Protein AF-A0A415TZC0-F1 (afdb_monomer_lite)

Radius of gyration: 28.42 Å; chains: 1; bounding box: 72×50×81 Å

Foldseek 3Di:
DDDPDDDDPVRVVVVVVVVVVVPDDPVVVCVVCVVLLVQLLLQLLLVVQLVPAPDPDSVSSNVSSVVVVVVSVVDDDGDPDVVSSVRSVVRSVVVVVVVVVVVVVPPPDDPPADDPNDDDDDPVNCVVVCDPDNVPHDD

Secondary structure (DSSP, 8-state):
-----PPPHHHHHHHHHHHHHHTS-HHHHHHHHHHHHHHHHHHHHHHHHHHH---SSHHHHHHHHHHTTHHHHS-----S-HHHHHHHHHHHHHHHHHHHHHHHTSSSS-TT--TT--PPPPHHHHGGGS-SSGGGS--

Organism: NCBI:txid39488

Structure (mmCIF, N/CA/C/O backbone):
data_AF-A0A415TZC0-F1
#
_entry.id   AF-A0A415TZC0-F1
#
loop_
_atom_site.group_PDB
_atom_site.id
_atom_site.type_symbol
_atom_site.label_atom_id
_atom_site.label_alt_id
_atom_site.label_comp_id
_atom_site.label_asym_id
_atom_site.label_entity_id
_atom_site.label_seq_id
_atom_site.pdbx_PDB_ins_code
_atom_site.Cartn_x
_atom_site.Cartn_y
_atom_site.Cartn_z
_atom_site.occupancy
_atom_site.B_iso_or_equiv
_atom_site.auth_seq_id
_atom_site.auth_comp_id
_atom_site.auth_asym_id
_atom_site.auth_atom_id
_atom_site.pdbx_PDB_model_num
ATOM 1 N N . MET A 1 1 ? -52.519 23.768 -4.265 1.00 44.28 1 MET A N 1
ATOM 2 C CA . MET A 1 1 ? -52.139 22.404 -3.815 1.00 44.28 1 MET A CA 1
ATOM 3 C C . MET A 1 1 ? -50.636 22.196 -4.010 1.00 44.28 1 MET A C 1
ATOM 5 O O . MET A 1 1 ? -50.188 22.176 -5.149 1.00 44.28 1 MET A O 1
ATOM 9 N N . LYS A 1 2 ? -49.827 22.092 -2.942 1.00 44.59 2 LYS A N 1
ATOM 10 C CA . LYS A 1 2 ? -48.380 21.815 -3.071 1.00 44.59 2 LYS A CA 1
ATOM 11 C C . LYS A 1 2 ? -48.153 20.306 -3.248 1.00 44.59 2 LYS A C 1
ATOM 13 O O . LYS A 1 2 ? -48.411 19.539 -2.324 1.00 44.59 2 LYS A O 1
ATOM 18 N N . LYS A 1 3 ? -47.674 19.877 -4.424 1.00 48.16 3 LYS A N 1
ATOM 19 C CA . LYS A 1 3 ? -47.264 18.484 -4.688 1.00 48.16 3 LYS A CA 1
ATOM 20 C C . LYS A 1 3 ? -46.078 18.119 -3.783 1.00 48.16 3 LYS A C 1
ATOM 22 O O . LYS A 1 3 ? -45.004 18.705 -3.902 1.00 48.16 3 LYS A O 1
ATOM 27 N N . LYS A 1 4 ? -46.253 17.133 -2.896 1.00 54.34 4 LYS A N 1
ATOM 28 C CA . LYS A 1 4 ? -45.146 16.500 -2.160 1.00 54.34 4 LYS A CA 1
ATOM 29 C C . LYS A 1 4 ? -44.336 15.642 -3.139 1.00 54.34 4 LYS A C 1
ATOM 31 O O . LYS A 1 4 ? -44.672 14.491 -3.389 1.00 54.34 4 LYS A O 1
ATOM 36 N N . SER A 1 5 ? -43.283 16.219 -3.713 1.00 58.19 5 SER A N 1
ATOM 37 C CA . SER A 1 5 ? -42.292 15.493 -4.514 1.00 58.19 5 SER A CA 1
ATOM 38 C C . SER A 1 5 ? -41.496 14.544 -3.612 1.00 58.19 5 SER A C 1
ATOM 40 O O . SER A 1 5 ? -40.624 14.981 -2.857 1.00 58.19 5 SER A O 1
ATOM 42 N N . GLY A 1 6 ? -41.795 13.246 -3.663 1.00 65.56 6 GLY A N 1
ATOM 43 C CA . GLY A 1 6 ? -41.004 12.216 -2.988 1.00 65.56 6 GLY A CA 1
ATOM 44 C C . GLY A 1 6 ? -39.581 12.160 -3.554 1.00 65.56 6 GLY A C 1
ATOM 45 O O . GLY A 1 6 ? -39.395 12.106 -4.765 1.00 65.56 6 GLY A O 1
ATOM 46 N N . LYS A 1 7 ? -38.562 12.192 -2.685 1.00 69.44 7 LYS A N 1
ATOM 47 C CA . LYS A 1 7 ? -37.149 12.099 -3.100 1.00 69.44 7 LYS A CA 1
ATOM 48 C C . LYS A 1 7 ? -36.881 10.752 -3.782 1.00 69.44 7 LYS A C 1
ATOM 50 O O . LYS A 1 7 ? -37.173 9.703 -3.200 1.00 69.44 7 LYS A O 1
ATOM 55 N N . THR A 1 8 ? -36.281 10.788 -4.971 1.00 83.00 8 THR A N 1
ATOM 56 C CA . THR A 1 8 ? -35.889 9.607 -5.757 1.00 83.00 8 THR A CA 1
ATOM 57 C C . THR A 1 8 ? -34.881 8.732 -5.007 1.00 83.00 8 THR A C 1
ATOM 59 O O . THR A 1 8 ? -34.118 9.198 -4.156 1.00 83.00 8 THR A O 1
ATOM 62 N N . LEU A 1 9 ? -34.850 7.437 -5.330 1.00 78.94 9 LEU A N 1
ATOM 63 C CA . LEU A 1 9 ? -33.995 6.447 -4.663 1.00 78.94 9 LEU A CA 1
ATOM 64 C C . LEU A 1 9 ? -32.499 6.809 -4.770 1.00 78.94 9 LEU A C 1
ATOM 66 O O . LEU A 1 9 ? -31.771 6.723 -3.781 1.00 78.94 9 LEU A O 1
ATOM 70 N N . MET A 1 10 ? -32.074 7.354 -5.914 1.00 78.38 10 MET A N 1
ATOM 71 C CA . MET A 1 10 ? -30.732 7.922 -6.104 1.00 78.38 10 MET A CA 1
ATOM 72 C C . MET A 1 10 ? -30.422 9.081 -5.150 1.00 78.38 10 MET A C 1
ATOM 74 O O . MET A 1 10 ? -29.321 9.148 -4.610 1.00 78.38 10 MET A O 1
ATOM 78 N N . GLN A 1 11 ? -31.377 9.979 -4.890 1.00 83.81 11 GLN A N 1
ATOM 79 C CA . GLN A 1 11 ? -31.171 11.079 -3.943 1.00 83.81 11 GLN A CA 1
ATOM 80 C C . GLN A 1 11 ? -31.030 10.561 -2.510 1.00 83.81 11 GLN A C 1
ATOM 82 O O . GLN A 1 11 ? -30.207 11.071 -1.753 1.00 83.81 11 GLN A O 1
ATOM 87 N N . LYS A 1 12 ? -31.782 9.518 -2.134 1.00 83.81 12 LYS A N 1
ATOM 88 C CA . LYS A 1 12 ? -31.618 8.864 -0.826 1.00 83.81 12 LYS A CA 1
ATOM 89 C C . LYS A 1 12 ? -30.226 8.246 -0.683 1.00 83.81 12 LYS A C 1
ATOM 91 O O . LYS A 1 12 ? -29.579 8.453 0.340 1.00 83.81 12 LYS A O 1
ATOM 96 N N . TRP A 1 13 ? -29.744 7.553 -1.714 1.00 83.06 13 TRP A N 1
ATOM 97 C CA . TRP A 1 13 ? -28.393 6.985 -1.742 1.00 83.06 13 TRP A CA 1
ATOM 98 C C . TRP A 1 13 ? -27.305 8.056 -1.685 1.00 83.06 13 TRP A C 1
ATOM 100 O O . TRP A 1 13 ? -26.411 7.965 -0.847 1.00 83.06 13 TRP A O 1
ATOM 110 N N . LYS A 1 14 ? -27.419 9.113 -2.494 1.00 82.81 14 LYS A N 1
ATOM 111 C CA . LYS A 1 14 ? -26.478 10.239 -2.495 1.00 82.81 14 LYS A CA 1
ATOM 112 C C . LYS A 1 14 ? -26.410 10.920 -1.128 1.00 82.81 14 LYS A C 1
ATOM 114 O O . LYS A 1 14 ? -25.316 11.176 -0.641 1.00 82.81 14 LYS A O 1
ATOM 119 N N . ASN A 1 15 ? -27.550 11.138 -0.473 1.00 83.44 15 ASN A N 1
ATOM 120 C CA . ASN A 1 15 ? -27.592 11.746 0.860 1.00 83.44 15 ASN A CA 1
ATOM 121 C C . ASN A 1 15 ? -27.033 10.812 1.946 1.00 83.44 15 ASN A C 1
ATOM 123 O O . ASN A 1 15 ? -26.366 11.277 2.865 1.00 83.44 15 ASN A O 1
ATOM 127 N N . LYS A 1 16 ? -27.249 9.495 1.832 1.00 81.38 16 LYS A N 1
ATOM 128 C CA . LYS A 1 16 ? -26.703 8.493 2.763 1.00 81.38 16 LYS A CA 1
ATOM 129 C C . LYS A 1 16 ? -25.184 8.359 2.633 1.00 81.38 16 LYS A C 1
ATOM 131 O O . LYS A 1 16 ? -24.488 8.297 3.643 1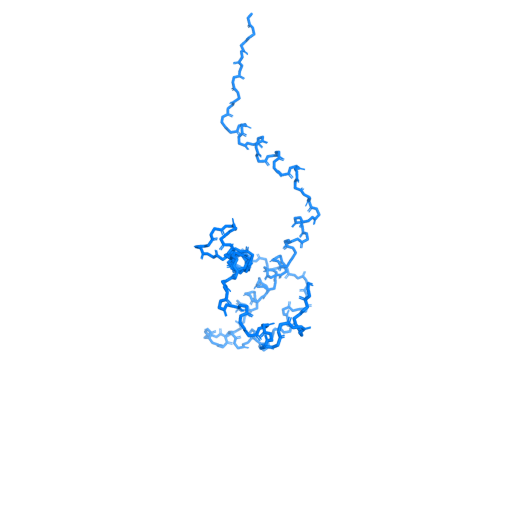.00 81.38 16 LYS A O 1
ATOM 136 N N . ILE A 1 17 ? -24.674 8.335 1.401 1.00 79.88 17 ILE A N 1
ATOM 137 C CA . ILE A 1 17 ? -23.234 8.319 1.114 1.00 79.88 17 ILE A CA 1
ATOM 138 C C . ILE A 1 17 ? -22.607 9.647 1.541 1.00 79.88 17 ILE A C 1
ATOM 140 O O . ILE A 1 17 ? -21.609 9.639 2.250 1.00 79.88 17 ILE A O 1
ATOM 144 N N . GLY A 1 18 ? -23.226 10.774 1.179 1.00 75.19 18 GLY A N 1
ATOM 145 C CA . GLY A 1 18 ? -22.774 12.115 1.542 1.00 75.19 18 GLY A CA 1
ATOM 146 C C . GLY A 1 18 ? -22.692 12.325 3.053 1.00 75.19 18 GLY A C 1
ATOM 147 O O . GLY A 1 18 ? -21.670 12.805 3.525 1.00 75.19 18 GLY A O 1
ATOM 148 N N . GLY A 1 19 ? -23.7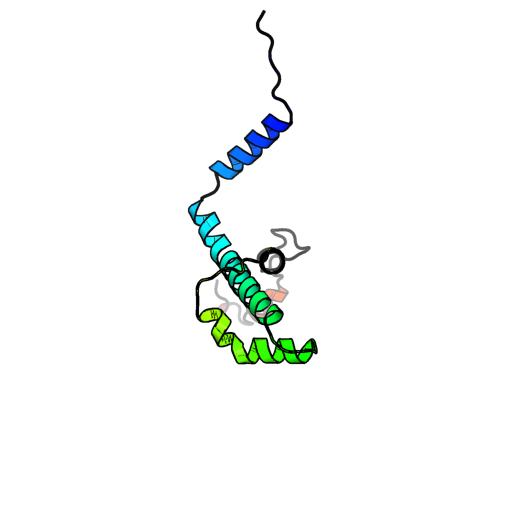02 11.883 3.812 1.00 75.56 19 GLY A N 1
ATOM 149 C CA . GLY A 1 19 ? -23.708 11.966 5.278 1.00 75.56 19 GLY A CA 1
ATOM 150 C C . GLY A 1 19 ? -22.637 11.098 5.949 1.00 75.56 19 GLY A C 1
ATOM 151 O O . GLY A 1 19 ? -22.036 11.505 6.940 1.00 75.56 19 GLY A O 1
ATOM 152 N N . LYS A 1 20 ? -22.339 9.918 5.387 1.00 69.31 20 LYS A N 1
ATOM 153 C CA . LYS A 1 20 ? -21.224 9.079 5.855 1.00 69.31 20 LYS A CA 1
ATOM 154 C C . LYS A 1 20 ? -19.859 9.654 5.474 1.00 69.31 20 LYS A C 1
ATOM 156 O O . LYS A 1 20 ? -18.931 9.545 6.264 1.00 69.31 20 LYS A O 1
ATOM 161 N N . LEU A 1 21 ? -19.736 10.266 4.294 1.00 67.38 21 LEU A N 1
ATOM 162 C CA . LEU A 1 21 ? -18.505 10.927 3.853 1.00 67.38 21 LEU A CA 1
ATOM 163 C C . LEU A 1 21 ? -18.219 12.204 4.649 1.00 67.38 21 LEU A C 1
ATOM 165 O O . LEU A 1 21 ? -17.059 12.488 4.921 1.00 67.38 21 LEU A O 1
ATOM 169 N N . SER A 1 22 ? -19.248 12.974 5.014 1.00 67.12 22 SER A N 1
ATOM 170 C CA . SER A 1 22 ? -19.090 14.202 5.802 1.00 67.12 22 SER A CA 1
ATOM 171 C C . SER A 1 22 ? -18.706 13.923 7.252 1.00 67.12 22 SER A C 1
ATOM 173 O O . SER A 1 22 ? -18.017 14.734 7.856 1.00 67.12 22 SER A O 1
ATOM 175 N N . ALA A 1 23 ? -19.129 12.778 7.794 1.00 73.50 23 ALA A N 1
ATOM 176 C CA . ALA A 1 23 ? -18.731 12.304 9.119 1.00 73.50 23 ALA A CA 1
ATOM 177 C C . ALA A 1 23 ? -17.332 11.659 9.137 1.00 73.50 23 ALA A C 1
ATOM 179 O O . ALA A 1 23 ? -16.843 11.276 10.197 1.00 73.50 23 ALA A O 1
ATOM 180 N N . LEU A 1 24 ? -16.702 11.487 7.971 1.00 74.38 24 LEU A N 1
ATOM 181 C CA . LEU A 1 24 ? -15.404 10.847 7.853 1.00 74.38 24 LEU A CA 1
ATOM 182 C C . LEU A 1 24 ? -14.290 11.896 7.913 1.00 74.38 24 LEU A C 1
ATOM 184 O O . LEU A 1 24 ? -14.240 12.819 7.097 1.00 74.38 24 LEU A O 1
ATOM 188 N N . ASP A 1 25 ? -13.348 11.720 8.835 1.00 82.31 25 ASP A N 1
ATOM 189 C CA . ASP A 1 25 ? -12.185 12.596 8.937 1.00 82.31 25 ASP A CA 1
ATOM 190 C C . ASP A 1 25 ? -11.324 12.497 7.673 1.00 82.31 25 ASP A C 1
ATOM 192 O O . ASP A 1 25 ? -10.557 11.547 7.490 1.00 82.31 25 ASP A O 1
ATOM 196 N N . LYS A 1 26 ? -11.409 13.508 6.798 1.00 81.31 26 LYS A N 1
ATOM 197 C CA . LYS A 1 26 ? -10.644 13.572 5.538 1.00 81.31 26 LYS A CA 1
ATOM 198 C C . LYS A 1 26 ? -9.144 13.358 5.765 1.00 81.31 26 LYS A C 1
ATOM 200 O O . LYS A 1 26 ? -8.508 12.640 5.001 1.00 81.31 26 LYS A O 1
ATOM 205 N N . LYS A 1 27 ? -8.594 13.912 6.854 1.00 81.75 27 LYS A N 1
ATOM 206 C CA . LYS A 1 27 ? -7.187 13.727 7.253 1.00 81.75 27 LYS A CA 1
ATOM 207 C C . LYS A 1 27 ? -6.861 12.261 7.536 1.00 81.75 27 LYS A C 1
ATOM 209 O O . LYS A 1 27 ? -5.863 11.750 7.042 1.00 81.75 27 LYS A O 1
ATOM 214 N N . LYS A 1 28 ? -7.728 11.570 8.281 1.00 81.94 28 LYS A N 1
ATOM 215 C CA . LYS A 1 28 ? -7.561 10.154 8.620 1.00 81.94 28 LYS A CA 1
ATOM 216 C C . LYS A 1 28 ? -7.686 9.271 7.383 1.00 81.94 28 LYS A C 1
ATOM 218 O O . LYS A 1 28 ? -6.914 8.330 7.230 1.00 81.94 28 LYS A O 1
ATOM 223 N N . LEU A 1 29 ? -8.611 9.601 6.481 1.00 83.25 29 LEU A N 1
ATOM 224 C CA . LEU A 1 29 ? -8.766 8.897 5.210 1.00 83.25 29 LEU A CA 1
ATOM 225 C C . LEU A 1 29 ? -7.506 9.012 4.353 1.00 83.25 29 LEU A C 1
ATOM 227 O O . LEU A 1 29 ? -7.009 7.998 3.873 1.00 83.25 29 LEU A O 1
ATOM 231 N N . VAL A 1 30 ? -6.984 10.229 4.179 1.00 83.25 30 VAL A N 1
ATOM 232 C CA . VAL A 1 30 ? -5.748 10.457 3.422 1.00 83.25 30 VAL A CA 1
ATOM 233 C C . VAL A 1 30 ? -4.599 9.695 4.074 1.00 83.25 30 VAL A C 1
ATOM 235 O O . VAL A 1 30 ? -3.982 8.873 3.408 1.00 83.25 30 VAL A O 1
ATOM 238 N N . LEU A 1 31 ? -4.389 9.865 5.382 1.00 84.75 31 LEU A N 1
ATOM 239 C CA . LEU A 1 31 ? -3.296 9.221 6.115 1.00 84.75 31 LEU A CA 1
ATOM 240 C C . LEU A 1 31 ? -3.334 7.689 6.017 1.00 84.75 31 LEU A C 1
ATOM 242 O O . LEU A 1 31 ? -2.302 7.054 5.835 1.00 84.75 31 LEU A O 1
ATOM 246 N N . THR A 1 32 ? -4.528 7.095 6.072 1.00 84.94 32 THR A N 1
ATOM 247 C CA . THR A 1 32 ? -4.693 5.638 5.958 1.00 84.94 32 THR A CA 1
ATOM 248 C C . THR A 1 32 ? -4.428 5.141 4.532 1.00 84.94 32 THR A C 1
ATOM 250 O O . THR A 1 32 ? -4.027 3.995 4.353 1.00 84.94 32 THR A O 1
ATOM 253 N N . ASN A 1 33 ? -4.628 5.983 3.511 1.00 87.31 33 ASN A N 1
ATOM 254 C CA . ASN A 1 33 ? -4.454 5.608 2.107 1.00 87.31 33 ASN A CA 1
ATOM 255 C C . ASN A 1 33 ? -3.030 5.839 1.562 1.00 87.31 33 ASN A C 1
ATOM 257 O O . ASN A 1 33 ? -2.670 5.203 0.573 1.00 87.31 33 ASN A O 1
ATOM 261 N N . ILE A 1 34 ? -2.214 6.686 2.205 1.00 87.69 34 ILE A N 1
ATOM 262 C CA . ILE A 1 34 ? -0.808 6.950 1.829 1.00 87.69 34 ILE A CA 1
ATOM 263 C C . ILE A 1 34 ? 0.006 5.669 1.571 1.00 87.69 34 ILE A C 1
ATOM 265 O O . ILE A 1 34 ? 0.602 5.581 0.498 1.00 87.69 34 ILE A O 1
ATOM 269 N N . PRO A 1 35 ? 0.031 4.654 2.462 1.00 88.38 35 PRO A N 1
ATOM 270 C CA . PRO A 1 35 ? 0.837 3.455 2.219 1.00 88.38 35 PRO A CA 1
ATOM 271 C C . PRO A 1 35 ? 0.411 2.691 0.957 1.00 88.38 35 PRO A C 1
ATOM 273 O O . PRO A 1 35 ? 1.258 2.154 0.248 1.00 88.38 35 PRO A O 1
ATOM 276 N N . TYR A 1 36 ? -0.882 2.688 0.624 1.00 88.25 36 TYR A N 1
ATOM 277 C CA . TYR A 1 36 ? -1.381 2.048 -0.595 1.00 88.25 36 TYR A CA 1
ATOM 278 C C . TYR A 1 36 ? -1.055 2.862 -1.847 1.00 88.25 36 TYR A C 1
ATOM 280 O O . TYR A 1 36 ? -0.755 2.281 -2.885 1.00 88.25 36 TYR A O 1
ATOM 288 N N . ALA A 1 37 ? -1.083 4.195 -1.753 1.00 87.12 37 ALA A N 1
ATOM 289 C CA . ALA A 1 37 ? -0.680 5.072 -2.848 1.00 87.12 37 ALA A CA 1
ATOM 290 C C . ALA A 1 37 ? 0.816 4.923 -3.166 1.00 87.12 37 ALA A C 1
ATOM 292 O O . ALA A 1 37 ? 1.185 4.830 -4.333 1.00 87.12 37 ALA A O 1
ATOM 293 N N . LEU A 1 38 ? 1.666 4.820 -2.138 1.00 87.75 38 LEU A N 1
ATOM 294 C CA . LEU A 1 38 ? 3.092 4.538 -2.310 1.00 87.75 38 LEU A CA 1
ATOM 295 C C . LEU A 1 38 ? 3.319 3.157 -2.933 1.00 87.75 38 LEU A C 1
ATOM 297 O O . LEU A 1 38 ? 4.095 3.035 -3.876 1.00 87.75 38 LEU A O 1
ATOM 301 N N . ALA A 1 39 ? 2.610 2.128 -2.461 1.00 87.69 39 ALA A N 1
ATOM 302 C CA . ALA A 1 39 ? 2.693 0.791 -3.046 1.00 87.69 39 ALA A CA 1
ATOM 303 C C . ALA A 1 39 ? 2.271 0.777 -4.526 1.00 87.69 39 ALA A C 1
ATOM 305 O O . ALA A 1 39 ? 2.960 0.174 -5.346 1.00 87.69 39 ALA A O 1
ATOM 306 N N . ALA A 1 40 ? 1.188 1.481 -4.878 1.00 88.12 40 ALA A N 1
ATOM 307 C CA . ALA A 1 40 ? 0.750 1.631 -6.265 1.00 88.12 40 ALA A CA 1
ATOM 308 C C . ALA A 1 40 ? 1.825 2.301 -7.129 1.00 88.12 40 ALA A C 1
ATOM 310 O O . ALA A 1 40 ? 2.110 1.836 -8.228 1.00 88.12 40 ALA A O 1
ATOM 311 N N . PHE A 1 41 ? 2.430 3.374 -6.614 1.00 87.38 41 PHE A N 1
ATOM 312 C CA . PHE A 1 41 ? 3.457 4.142 -7.309 1.00 87.38 41 PHE A CA 1
ATOM 313 C C . PHE A 1 41 ? 4.718 3.311 -7.578 1.00 87.38 41 PHE A C 1
ATOM 315 O O . PHE A 1 41 ? 5.209 3.268 -8.703 1.00 87.38 41 PHE A O 1
ATOM 322 N N . TYR A 1 42 ? 5.228 2.601 -6.571 1.00 85.25 42 TYR A N 1
ATOM 323 C CA . TYR A 1 42 ? 6.414 1.762 -6.750 1.00 85.25 42 TYR A CA 1
ATOM 324 C C . TYR A 1 42 ? 6.147 0.543 -7.636 1.00 85.25 42 TYR A C 1
ATOM 326 O O . TYR A 1 42 ? 7.016 0.155 -8.416 1.00 85.25 42 TYR A O 1
ATOM 334 N N . ALA A 1 43 ? 4.943 -0.028 -7.572 1.00 86.00 43 ALA A N 1
ATOM 335 C CA . ALA A 1 43 ? 4.537 -1.084 -8.489 1.00 86.00 43 ALA A CA 1
ATOM 336 C C . ALA A 1 43 ? 4.497 -0.580 -9.940 1.00 86.00 43 ALA A C 1
ATOM 338 O O . ALA A 1 43 ? 5.100 -1.205 -10.807 1.00 86.00 43 ALA A O 1
ATOM 339 N N . ASP A 1 44 ? 3.871 0.570 -10.202 1.00 85.31 44 ASP A N 1
ATOM 340 C CA . ASP A 1 44 ? 3.839 1.203 -11.530 1.00 85.31 44 ASP A CA 1
ATOM 341 C C . ASP A 1 44 ? 5.254 1.405 -12.110 1.00 85.31 44 ASP A C 1
ATOM 343 O O . ASP A 1 44 ? 5.532 1.024 -13.249 1.00 85.31 44 ASP A O 1
ATOM 347 N N . ARG A 1 45 ? 6.196 1.889 -11.289 1.00 83.69 45 ARG A N 1
ATOM 348 C CA . ARG A 1 45 ? 7.619 2.029 -11.654 1.00 83.69 45 ARG A CA 1
ATOM 349 C C . ARG A 1 45 ? 8.287 0.690 -11.979 1.00 83.69 45 ARG A C 1
ATOM 351 O O . ARG A 1 45 ? 9.043 0.609 -12.948 1.00 83.69 45 ARG A O 1
ATOM 358 N N . ALA A 1 46 ? 8.011 -0.354 -11.200 1.00 83.81 46 ALA A N 1
ATOM 359 C CA . ALA A 1 46 ? 8.543 -1.692 -11.448 1.00 83.81 46 ALA A CA 1
ATOM 360 C C . ALA A 1 46 ? 8.032 -2.262 -12.784 1.00 83.81 46 ALA A C 1
ATOM 362 O O . ALA A 1 46 ? 8.820 -2.776 -13.577 1.00 83.81 46 ALA A O 1
ATOM 363 N N . PHE A 1 47 ? 6.738 -2.097 -13.082 1.00 83.25 47 PHE A N 1
ATOM 364 C CA . PHE A 1 47 ? 6.151 -2.512 -14.360 1.00 83.25 47 PHE A CA 1
ATOM 365 C C . PHE A 1 47 ? 6.694 -1.703 -15.545 1.00 83.25 47 PHE A C 1
ATOM 367 O O . PHE A 1 47 ? 6.966 -2.274 -16.602 1.00 83.25 47 PHE A O 1
ATOM 374 N N . PHE A 1 48 ? 6.934 -0.402 -15.366 1.00 83.56 48 PHE A N 1
ATOM 375 C CA . PHE A 1 48 ? 7.577 0.436 -16.378 1.00 83.56 48 PHE A CA 1
ATOM 376 C C . PHE A 1 48 ? 8.991 -0.053 -16.722 1.00 83.56 48 PHE A C 1
ATOM 378 O O . PHE A 1 48 ? 9.327 -0.180 -17.901 1.00 83.56 48 PHE A O 1
ATOM 385 N N . LEU A 1 49 ? 9.818 -0.363 -15.717 1.00 82.75 49 LEU A N 1
ATOM 386 C CA . LEU A 1 49 ? 11.160 -0.912 -15.948 1.00 82.75 49 L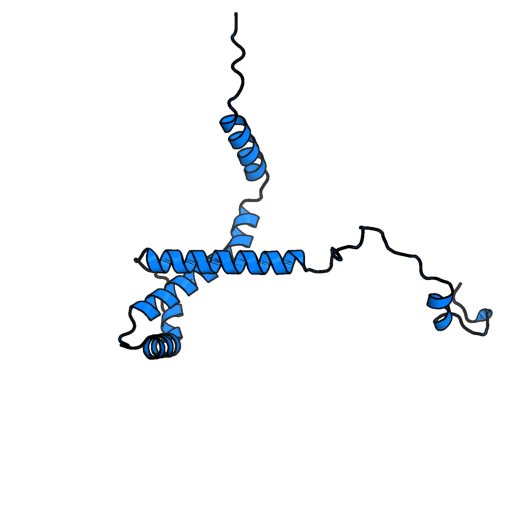EU A CA 1
ATOM 387 C C . LEU A 1 49 ? 11.110 -2.290 -16.600 1.00 82.75 49 LEU A C 1
ATOM 389 O O . LEU A 1 49 ? 11.849 -2.546 -17.546 1.00 82.75 49 LEU A O 1
ATOM 393 N N . TYR A 1 50 ? 10.201 -3.146 -16.141 1.00 82.38 50 TYR A N 1
ATOM 394 C CA . TYR A 1 50 ? 9.986 -4.460 -16.727 1.00 82.38 50 TYR A CA 1
ATOM 395 C C . TYR A 1 50 ? 9.615 -4.364 -18.216 1.00 82.38 50 TYR A C 1
ATOM 397 O O . TYR A 1 50 ? 10.172 -5.080 -19.049 1.00 82.38 50 TYR A O 1
ATOM 405 N N . ARG A 1 51 ? 8.735 -3.426 -18.585 1.00 80.88 51 ARG A N 1
ATOM 406 C CA . ARG A 1 51 ? 8.321 -3.201 -19.977 1.00 80.88 51 ARG A CA 1
ATOM 407 C C . ARG A 1 51 ? 9.431 -2.632 -20.857 1.00 80.88 51 ARG A C 1
ATOM 409 O O . ARG A 1 51 ? 9.517 -3.018 -22.018 1.00 80.88 51 ARG A O 1
ATOM 416 N N . ASN A 1 52 ? 10.247 -1.726 -20.326 1.00 78.12 52 ASN A N 1
ATOM 417 C CA . ASN A 1 52 ? 11.330 -1.081 -21.074 1.00 78.12 52 ASN A CA 1
ATOM 418 C C . ASN A 1 52 ? 12.642 -1.880 -21.056 1.00 78.12 52 ASN A C 1
ATOM 420 O O . ASN A 1 52 ? 13.647 -1.413 -21.588 1.00 78.12 52 ASN A O 1
ATOM 424 N N . SER A 1 53 ? 12.651 -3.058 -20.427 1.00 80.75 53 SER A N 1
ATOM 425 C CA . SER A 1 53 ? 13.824 -3.924 -20.392 1.00 80.75 53 SER A CA 1
ATOM 426 C C . SER A 1 53 ? 14.096 -4.542 -21.777 1.00 80.75 53 SER A C 1
ATOM 428 O O . SER A 1 53 ? 13.161 -5.002 -22.440 1.00 80.75 53 SER A O 1
ATOM 430 N N . PRO A 1 54 ? 15.364 -4.579 -22.228 1.00 75.38 54 PRO A N 1
ATOM 431 C CA . PRO A 1 54 ? 15.738 -5.058 -23.561 1.00 75.38 54 PRO A CA 1
ATOM 432 C C . PRO A 1 54 ? 15.774 -6.593 -23.691 1.00 75.38 54 PRO A C 1
ATOM 434 O O . PRO A 1 54 ? 16.211 -7.100 -24.718 1.00 75.38 54 PRO A O 1
ATOM 437 N N . GLY A 1 55 ? 15.354 -7.349 -22.669 1.00 69.25 55 GLY A N 1
ATOM 438 C CA . GLY A 1 55 ? 15.386 -8.815 -22.698 1.00 69.25 55 GLY A CA 1
ATOM 439 C C . GLY A 1 55 ? 14.366 -9.404 -23.677 1.00 69.25 55 GLY A C 1
ATOM 440 O O . GLY A 1 55 ? 13.260 -8.892 -23.797 1.00 69.25 55 GLY A O 1
ATOM 441 N N . GLU A 1 56 ? 14.707 -10.492 -24.361 1.00 69.19 56 GLU A N 1
ATOM 442 C CA . GLU A 1 56 ? 13.774 -11.210 -25.244 1.00 69.19 56 GLU A CA 1
ATOM 443 C C . GLU A 1 56 ? 12.875 -12.162 -24.427 1.00 69.19 56 GLU A C 1
ATOM 445 O O . GLU A 1 56 ? 11.651 -12.159 -24.569 1.00 69.19 56 GLU A O 1
ATOM 450 N N . ASP A 1 57 ? 13.472 -12.858 -23.451 1.00 81.88 57 ASP A N 1
ATOM 451 C CA . ASP A 1 57 ? 12.791 -13.773 -22.531 1.00 81.88 57 ASP A CA 1
ATOM 452 C C . ASP A 1 57 ? 12.257 -13.096 -21.263 1.00 81.88 57 ASP A C 1
ATOM 454 O O . ASP A 1 57 ? 12.908 -12.247 -20.648 1.00 81.88 57 ASP A O 1
ATOM 458 N N . MET A 1 58 ? 11.097 -13.566 -20.791 1.00 77.44 58 MET A N 1
ATOM 459 C CA . MET A 1 58 ? 10.431 -13.094 -19.566 1.00 77.44 58 MET A CA 1
ATOM 460 C C . MET A 1 58 ? 11.360 -13.107 -18.335 1.00 77.44 58 MET A C 1
ATOM 462 O O . MET A 1 58 ? 11.301 -12.189 -17.516 1.00 77.44 58 MET A O 1
ATOM 466 N N . GLY A 1 59 ? 12.227 -14.120 -18.218 1.00 80.00 59 GLY A N 1
ATOM 467 C CA . GLY A 1 59 ? 13.196 -14.249 -17.123 1.00 80.00 59 GLY A CA 1
ATOM 468 C C . GLY A 1 59 ? 14.316 -13.209 -17.186 1.00 80.00 59 GLY A C 1
ATOM 469 O O . GLY A 1 59 ? 14.616 -12.571 -16.180 1.00 80.00 59 GLY A O 1
ATOM 470 N N . ASN A 1 60 ? 14.864 -12.960 -18.378 1.00 81.06 60 ASN A N 1
ATOM 471 C CA . ASN A 1 60 ? 15.917 -11.961 -18.588 1.00 81.06 60 ASN A CA 1
ATOM 472 C C . ASN A 1 60 ? 15.396 -10.536 -18.345 1.00 81.06 60 ASN A C 1
ATOM 474 O O . ASN A 1 60 ? 16.096 -9.707 -17.766 1.00 81.06 60 ASN A O 1
ATOM 478 N N . LYS A 1 61 ? 14.130 -10.267 -18.696 1.00 81.38 61 LYS A N 1
ATOM 479 C CA . LYS A 1 61 ? 13.445 -9.007 -18.359 1.00 81.38 61 LYS A CA 1
ATOM 480 C C . LYS A 1 61 ? 13.299 -8.791 -16.854 1.00 81.38 61 LYS A C 1
ATOM 482 O O . LYS A 1 61 ? 13.488 -7.676 -16.370 1.00 81.38 61 LYS A O 1
ATOM 487 N N . LEU A 1 62 ? 12.957 -9.849 -16.113 1.00 81.31 62 LEU A N 1
ATOM 488 C CA . LEU A 1 62 ? 12.839 -9.785 -14.656 1.00 81.31 62 LEU A CA 1
ATOM 489 C C . LEU A 1 62 ? 14.204 -9.536 -14.011 1.00 81.31 62 LEU A C 1
ATOM 491 O O . LEU A 1 62 ? 14.317 -8.659 -13.159 1.00 81.31 62 LEU A O 1
ATOM 495 N N . LEU A 1 63 ? 15.233 -10.266 -14.449 1.00 82.75 63 LEU A N 1
ATOM 496 C CA . LEU A 1 63 ? 16.590 -10.118 -13.930 1.00 82.75 63 LEU A CA 1
ATOM 497 C C . LEU A 1 63 ? 17.110 -8.691 -14.149 1.00 82.75 63 LEU A C 1
ATOM 499 O O . LEU A 1 63 ? 17.590 -8.067 -13.210 1.00 82.75 63 LEU A O 1
ATOM 503 N N . TYR A 1 64 ? 16.904 -8.139 -15.349 1.00 82.06 64 TYR A N 1
ATOM 504 C CA . TYR A 1 64 ? 17.246 -6.754 -15.675 1.00 82.06 64 TYR A CA 1
ATOM 505 C C . TYR A 1 64 ? 16.491 -5.744 -14.800 1.00 82.06 64 TYR A C 1
ATOM 507 O O . TYR A 1 64 ? 17.069 -4.779 -14.304 1.00 82.06 64 TYR A O 1
ATOM 515 N N . ALA A 1 65 ? 15.191 -5.961 -14.573 1.00 81.12 65 ALA A N 1
ATOM 516 C CA . ALA A 1 65 ? 14.395 -5.099 -13.702 1.00 81.12 65 ALA A CA 1
ATOM 517 C C . ALA A 1 65 ? 14.853 -5.159 -12.232 1.00 81.12 65 ALA A C 1
ATOM 519 O O . ALA A 1 65 ? 14.773 -4.150 -11.535 1.00 81.12 65 ALA A O 1
ATOM 520 N N . MET A 1 66 ? 15.343 -6.314 -11.769 1.00 79.75 66 MET A N 1
ATOM 521 C CA . MET A 1 66 ? 15.914 -6.484 -10.430 1.00 79.75 66 MET A CA 1
ATOM 522 C C . MET A 1 66 ? 17.296 -5.840 -10.308 1.00 79.75 66 MET A C 1
ATOM 524 O O . MET A 1 66 ? 17.555 -5.137 -9.334 1.00 79.75 66 MET A O 1
ATOM 528 N N . GLU A 1 67 ? 18.167 -6.044 -11.297 1.00 81.06 67 GLU A N 1
ATOM 529 C CA . GLU A 1 67 ? 19.501 -5.440 -11.350 1.00 81.06 67 GLU A CA 1
ATOM 530 C C . GLU A 1 67 ? 19.421 -3.913 -11.407 1.00 81.06 67 GLU A C 1
ATOM 532 O O . GLU A 1 67 ? 20.285 -3.218 -10.883 1.00 81.06 67 GLU A O 1
ATOM 537 N N . HIS A 1 68 ? 18.365 -3.382 -12.026 1.00 79.19 68 HIS A N 1
ATOM 538 C CA . HIS A 1 68 ? 18.117 -1.947 -12.134 1.00 79.19 68 HIS A CA 1
ATOM 539 C C . HIS A 1 68 ? 16.972 -1.473 -11.231 1.00 79.19 68 HIS A C 1
ATOM 541 O O . HIS A 1 68 ? 16.292 -0.484 -11.526 1.00 79.19 68 HIS A O 1
ATOM 547 N N . ALA A 1 69 ? 16.735 -2.178 -10.121 1.00 78.31 69 ALA A N 1
ATOM 548 C CA . ALA A 1 69 ? 15.729 -1.789 -9.137 1.00 78.31 69 ALA A CA 1
ATOM 549 C C . ALA A 1 69 ? 16.064 -0.445 -8.464 1.00 78.31 69 ALA A C 1
ATOM 551 O O . ALA A 1 69 ? 15.166 0.269 -8.024 1.00 78.31 69 ALA A O 1
ATOM 552 N N . ASP A 1 70 ? 17.335 -0.048 -8.440 1.00 78.38 70 ASP A N 1
ATOM 553 C CA . ASP A 1 70 ? 17.792 1.289 -8.052 1.00 78.38 70 ASP A CA 1
ATOM 554 C C . ASP A 1 70 ? 17.103 2.398 -8.873 1.00 78.38 70 ASP A C 1
ATOM 556 O O . ASP A 1 70 ? 16.692 3.430 -8.331 1.00 78.38 70 ASP A O 1
ATOM 560 N N . ARG A 1 71 ? 16.847 2.152 -10.166 1.00 75.62 71 ARG A N 1
ATOM 561 C CA . ARG A 1 71 ? 16.134 3.093 -11.040 1.00 75.62 71 ARG A CA 1
ATOM 562 C C . ARG A 1 71 ? 14.677 3.282 -10.642 1.00 75.62 71 ARG A C 1
ATOM 564 O O . ARG A 1 71 ? 14.107 4.317 -10.981 1.00 75.62 71 ARG A O 1
ATOM 571 N N . ILE A 1 72 ? 14.061 2.352 -9.905 1.00 78.31 72 ILE A N 1
ATOM 572 C CA . ILE A 1 72 ? 12.691 2.513 -9.383 1.00 78.31 72 ILE A CA 1
ATOM 573 C C . ILE A 1 72 ? 12.627 3.748 -8.473 1.00 78.31 72 ILE A C 1
ATOM 575 O O . ILE A 1 72 ? 11.670 4.517 -8.577 1.00 78.31 72 ILE A O 1
ATOM 579 N N . PHE A 1 73 ? 13.673 3.975 -7.669 1.00 74.88 73 PHE A N 1
ATOM 580 C CA . PHE A 1 73 ? 13.781 5.078 -6.707 1.00 74.88 73 PHE A CA 1
ATOM 581 C C . PHE A 1 73 ? 14.428 6.348 -7.275 1.00 74.88 73 PHE A C 1
ATOM 583 O O . PHE A 1 73 ? 14.278 7.417 -6.689 1.00 74.88 73 PHE A O 1
ATOM 590 N N . ALA A 1 74 ? 15.108 6.258 -8.421 1.00 70.81 74 ALA A N 1
ATOM 591 C CA . ALA A 1 74 ? 15.875 7.361 -9.007 1.00 70.81 74 ALA A CA 1
ATOM 592 C C . ALA A 1 74 ? 15.037 8.568 -9.491 1.00 70.81 74 ALA A C 1
ATOM 594 O O . ALA A 1 74 ? 15.606 9.579 -9.897 1.00 70.81 74 ALA A O 1
ATOM 595 N N . GLY A 1 75 ? 13.698 8.511 -9.461 1.00 65.62 75 GLY A N 1
ATOM 596 C CA . GLY A 1 75 ? 12.869 9.660 -9.833 1.00 65.62 75 GLY A CA 1
ATOM 597 C C . GLY A 1 75 ? 11.382 9.520 -9.515 1.00 65.62 75 GLY A C 1
ATOM 598 O O . GLY A 1 75 ? 10.825 8.423 -9.490 1.00 65.62 75 GLY A O 1
ATOM 599 N N . PHE A 1 76 ? 10.720 10.664 -9.319 1.00 69.31 76 PHE A N 1
ATOM 600 C CA . PHE A 1 76 ? 9.285 10.761 -9.042 1.00 69.31 76 PHE A CA 1
ATOM 601 C C . PHE A 1 76 ? 8.471 10.921 -10.340 1.00 69.31 76 PHE A C 1
ATOM 603 O O . PHE A 1 76 ? 7.833 11.946 -10.568 1.00 69.31 76 PHE A O 1
ATOM 610 N N . VAL A 1 77 ? 8.543 9.934 -11.239 1.00 73.00 77 VAL A N 1
ATOM 611 C CA . VAL A 1 77 ? 7.839 9.969 -12.536 1.00 73.00 77 VAL A CA 1
ATOM 612 C C . VAL A 1 77 ? 6.899 8.774 -12.649 1.00 73.00 77 VAL A C 1
ATOM 614 O O . VAL A 1 77 ? 7.365 7.635 -12.698 1.00 73.00 77 VAL A O 1
ATOM 617 N N . LEU A 1 78 ? 5.590 9.043 -12.707 1.00 70.62 78 LEU A N 1
ATOM 618 C CA . LEU A 1 78 ? 4.576 8.036 -13.029 1.00 70.62 78 LEU A CA 1
ATOM 619 C C . LEU A 1 78 ? 4.741 7.545 -14.471 1.00 70.62 78 LEU A C 1
ATOM 621 O O . LEU A 1 78 ? 5.078 8.326 -15.365 1.00 70.62 78 LEU A O 1
ATOM 625 N N . SER A 1 79 ? 4.451 6.268 -14.711 1.00 71.69 79 SER A N 1
ATOM 626 C CA . SER A 1 79 ? 4.382 5.738 -16.066 1.00 71.69 79 SER A CA 1
ATOM 627 C C . SER A 1 79 ? 3.297 6.466 -16.861 1.00 71.69 79 SER A C 1
ATOM 629 O O . SER A 1 79 ? 2.154 6.600 -16.426 1.00 71.69 79 SER A O 1
ATOM 631 N N . ASN A 1 80 ? 3.635 6.904 -18.075 1.00 76.50 80 ASN A N 1
ATOM 632 C CA . ASN A 1 80 ? 2.668 7.487 -19.009 1.00 76.50 80 ASN A CA 1
ATOM 633 C C . ASN A 1 80 ? 1.790 6.417 -19.697 1.00 76.50 80 ASN A C 1
ATOM 635 O O . ASN A 1 80 ? 1.001 6.724 -20.588 1.00 76.50 80 ASN A O 1
ATOM 639 N N . ASN A 1 81 ? 1.957 5.139 -19.342 1.00 80.94 81 ASN A N 1
ATOM 640 C CA . ASN A 1 81 ? 1.218 4.029 -19.927 1.00 80.94 81 ASN A CA 1
ATOM 641 C C . ASN A 1 81 ? 0.089 3.572 -18.999 1.00 80.94 81 ASN A C 1
ATOM 643 O O . ASN A 1 81 ? 0.313 3.203 -17.849 1.00 80.94 81 ASN A O 1
ATOM 647 N N . TRP A 1 82 ? -1.125 3.506 -19.543 1.00 81.25 82 TRP A N 1
ATOM 648 C CA . TRP A 1 82 ? -2.322 3.088 -18.813 1.00 81.25 82 TRP A CA 1
ATOM 649 C C . TRP A 1 82 ? -2.231 1.658 -18.254 1.00 81.25 82 TRP A C 1
ATOM 651 O O . TRP A 1 82 ? -2.832 1.373 -17.221 1.00 81.25 82 TRP A O 1
ATOM 661 N N . LYS A 1 83 ? -1.480 0.759 -18.909 1.00 83.69 83 LYS A N 1
ATOM 662 C CA . LYS A 1 83 ? -1.313 -0.630 -18.445 1.00 83.69 83 LYS A CA 1
ATOM 663 C C . LYS A 1 83 ? -0.501 -0.712 -17.155 1.00 83.69 83 LYS A C 1
ATOM 665 O O . LYS A 1 83 ? -0.869 -1.463 -16.257 1.00 83.69 83 LYS A O 1
ATOM 670 N N . ASP A 1 84 ? 0.565 0.077 -17.068 1.00 83.25 84 ASP A N 1
ATOM 671 C CA . ASP A 1 84 ? 1.451 0.105 -15.901 1.00 83.25 84 ASP A CA 1
ATOM 672 C C . ASP A 1 84 ? 0.694 0.737 -14.710 1.00 83.25 84 ASP A C 1
ATOM 674 O O . ASP A 1 84 ? 0.672 0.180 -13.610 1.00 83.25 84 ASP A O 1
ATOM 678 N N . LEU A 1 85 ? -0.092 1.787 -14.989 1.00 85.31 85 LEU A N 1
ATOM 679 C CA . LEU A 1 85 ? -1.013 2.426 -14.043 1.00 85.31 85 LEU A CA 1
ATOM 680 C C . LEU A 1 85 ? -2.054 1.446 -13.485 1.00 85.31 85 LEU A C 1
ATOM 682 O O . LEU A 1 85 ? -2.289 1.396 -12.275 1.00 85.31 85 LEU A O 1
ATOM 686 N N . LEU A 1 86 ? -2.682 0.648 -14.356 1.00 88.94 86 LEU A N 1
ATOM 687 C CA . LEU A 1 86 ? -3.616 -0.393 -13.928 1.00 88.94 86 LEU A CA 1
ATOM 688 C C . LEU A 1 86 ? -2.925 -1.446 -13.068 1.00 88.94 86 LEU A C 1
ATOM 690 O O . LEU A 1 86 ? -3.495 -1.861 -12.061 1.00 88.94 86 LEU A O 1
ATOM 694 N N . ALA A 1 87 ? -1.707 -1.853 -13.425 1.00 87.25 87 ALA A N 1
ATOM 695 C CA . ALA A 1 87 ? -0.943 -2.808 -12.638 1.00 87.25 87 ALA A CA 1
ATOM 696 C C . ALA A 1 87 ? -0.648 -2.262 -11.229 1.00 87.25 87 ALA A C 1
ATOM 698 O O . ALA A 1 87 ? -0.873 -2.964 -10.241 1.00 87.25 87 ALA A O 1
ATOM 699 N N . GLY A 1 88 ? -0.270 -0.984 -11.111 1.00 87.50 88 GLY A N 1
ATOM 700 C CA . GLY A 1 88 ? -0.109 -0.309 -9.821 1.00 87.50 88 GLY A CA 1
ATOM 701 C C . GLY A 1 88 ? -1.396 -0.286 -8.986 1.00 87.50 88 GLY A C 1
ATOM 702 O O . GLY A 1 88 ? -1.379 -0.604 -7.794 1.00 87.50 88 GLY A O 1
ATOM 703 N N . ILE A 1 89 ? -2.541 0.013 -9.611 1.00 89.88 89 ILE A N 1
ATOM 704 C CA . ILE A 1 89 ? -3.854 -0.020 -8.943 1.00 89.88 89 ILE A CA 1
ATOM 705 C C . ILE A 1 89 ? -4.190 -1.436 -8.461 1.00 89.88 89 ILE A C 1
ATOM 707 O O . ILE A 1 89 ? -4.628 -1.603 -7.321 1.00 89.88 89 ILE A O 1
ATOM 711 N N . VAL A 1 90 ? -3.971 -2.458 -9.293 1.00 92.19 90 VAL A N 1
ATOM 712 C CA . VAL A 1 90 ? -4.217 -3.863 -8.935 1.00 92.19 90 VAL A CA 1
ATOM 713 C C . VAL A 1 90 ? -3.389 -4.254 -7.713 1.00 92.19 90 VAL A C 1
ATOM 715 O O . VAL A 1 90 ? -3.942 -4.798 -6.757 1.00 92.19 90 VAL A O 1
ATOM 718 N N . VAL A 1 91 ? -2.099 -3.907 -7.685 1.00 91.62 91 VAL A N 1
ATOM 719 C CA . VAL A 1 91 ? -1.224 -4.176 -6.533 1.00 91.62 91 VAL A CA 1
ATOM 720 C C . VAL A 1 91 ? -1.746 -3.498 -5.264 1.00 91.62 91 VAL A C 1
ATOM 722 O O . VAL A 1 91 ? -1.812 -4.132 -4.209 1.00 91.62 91 VAL A O 1
ATOM 725 N N . ALA A 1 92 ? -2.195 -2.245 -5.349 1.00 92.00 92 ALA A N 1
ATOM 726 C CA . ALA A 1 92 ? -2.764 -1.544 -4.199 1.00 92.00 92 ALA A CA 1
ATOM 727 C C . ALA A 1 92 ? -4.073 -2.172 -3.695 1.00 92.00 92 ALA A C 1
ATOM 729 O O . ALA A 1 92 ? -4.294 -2.246 -2.483 1.00 92.00 92 ALA A O 1
ATOM 730 N N . VAL A 1 93 ? -4.932 -2.654 -4.600 1.00 92.25 93 VAL A N 1
ATOM 731 C CA . VAL A 1 93 ? -6.167 -3.369 -4.241 1.00 92.25 93 VAL A CA 1
ATOM 732 C C . VAL A 1 93 ? -5.839 -4.685 -3.543 1.00 92.25 93 VAL A C 1
ATOM 734 O O . VAL A 1 93 ? -6.399 -4.954 -2.480 1.00 92.25 93 VAL A O 1
ATOM 737 N N . VAL A 1 94 ? -4.902 -5.467 -4.083 1.00 92.88 94 VAL A N 1
ATOM 738 C CA . VAL A 1 94 ? -4.445 -6.720 -3.465 1.00 92.88 94 VAL A CA 1
ATOM 739 C C . VAL A 1 94 ? -3.889 -6.454 -2.067 1.00 92.88 94 VAL A C 1
ATOM 741 O O . VAL A 1 94 ? -4.317 -7.094 -1.108 1.00 92.88 94 VAL A O 1
ATOM 744 N N . LEU A 1 95 ? -3.021 -5.449 -1.911 1.00 92.25 95 LEU A N 1
ATOM 745 C CA . LEU A 1 95 ? -2.480 -5.063 -0.607 1.00 92.25 95 LEU A CA 1
ATOM 746 C C . LEU A 1 95 ? -3.593 -4.686 0.382 1.00 92.25 95 LEU A C 1
ATOM 748 O O . LEU A 1 95 ? -3.563 -5.092 1.542 1.00 92.25 95 LEU A O 1
ATOM 752 N N . LYS A 1 96 ? -4.608 -3.945 -0.073 1.00 90.19 96 LYS A N 1
ATOM 753 C CA . LYS A 1 96 ? -5.757 -3.564 0.755 1.00 90.19 96 LYS A CA 1
ATOM 754 C C . LYS A 1 96 ? -6.584 -4.768 1.197 1.00 90.19 96 LYS A C 1
ATOM 756 O O . LYS A 1 96 ? -7.008 -4.805 2.351 1.00 90.19 96 LYS A O 1
ATOM 761 N N . VAL A 1 97 ? -6.782 -5.753 0.322 1.00 90.94 97 VAL A N 1
ATOM 762 C CA . VAL A 1 97 ? -7.462 -7.012 0.663 1.00 90.94 97 VAL A CA 1
ATOM 763 C C . VAL A 1 97 ? -6.658 -7.800 1.698 1.00 90.94 97 VAL A C 1
ATOM 765 O O . VAL A 1 97 ? -7.233 -8.243 2.688 1.00 90.94 97 VAL A O 1
ATOM 768 N N . LEU A 1 98 ? -5.337 -7.911 1.533 1.00 89.50 98 LEU A N 1
ATOM 769 C CA . LEU A 1 98 ? -4.463 -8.611 2.483 1.00 89.50 98 LEU A CA 1
ATOM 770 C C . LEU A 1 98 ? -4.457 -7.949 3.864 1.00 89.50 98 LEU A C 1
ATOM 772 O O . LEU A 1 98 ? -4.579 -8.621 4.888 1.00 89.50 98 LEU A O 1
ATOM 776 N N . VAL A 1 99 ? -4.351 -6.618 3.911 1.00 89.50 99 VAL A N 1
ATOM 777 C CA . VAL A 1 99 ? -4.420 -5.878 5.177 1.00 89.50 99 VAL A CA 1
ATOM 778 C C . VAL A 1 99 ? -5.792 -6.047 5.818 1.00 89.50 99 VAL A C 1
ATOM 780 O O . VAL A 1 99 ? -5.868 -6.238 7.029 1.00 89.50 99 VAL A O 1
ATOM 783 N N . TRP A 1 100 ? -6.868 -6.021 5.031 1.00 86.00 100 TRP A N 1
ATOM 784 C CA . TRP A 1 100 ? -8.216 -6.251 5.540 1.00 86.00 100 TRP A CA 1
ATOM 785 C C . TRP A 1 100 ? -8.386 -7.660 6.122 1.00 86.00 100 TRP A C 1
ATOM 787 O O . TRP A 1 100 ? -8.906 -7.784 7.229 1.00 86.00 100 TRP A O 1
ATOM 797 N N . GLN A 1 101 ? -7.880 -8.699 5.449 1.00 86.25 101 GLN A N 1
ATOM 798 C CA . GLN A 1 101 ? -7.847 -10.066 5.984 1.00 86.25 101 GLN A CA 1
ATOM 799 C C . GLN A 1 101 ? -7.082 -10.118 7.312 1.00 86.25 101 GLN A C 1
ATOM 801 O O . GLN A 1 101 ? -7.610 -10.586 8.318 1.00 86.25 101 GLN A O 1
ATOM 806 N N . LYS A 1 102 ? -5.882 -9.529 7.361 1.00 84.38 102 LYS A N 1
ATOM 807 C CA . LYS A 1 102 ? -5.064 -9.482 8.581 1.00 84.38 102 LYS A CA 1
ATOM 808 C C . LYS A 1 102 ? -5.736 -8.709 9.720 1.00 84.38 102 LYS A C 1
ATOM 810 O O . LYS A 1 102 ? -5.606 -9.092 10.878 1.00 84.38 102 LYS A O 1
ATOM 815 N N . GLN A 1 103 ? -6.446 -7.623 9.414 1.00 80.94 103 GLN A N 1
ATOM 816 C CA . GLN A 1 103 ? -7.224 -6.862 10.395 1.00 80.94 103 GLN A CA 1
ATOM 817 C C . GLN A 1 103 ? -8.431 -7.656 10.905 1.00 80.94 103 GLN A C 1
ATOM 819 O O . GLN A 1 103 ? -8.714 -7.607 12.099 1.00 80.94 103 GLN A O 1
ATOM 824 N N . ALA A 1 104 ? -9.113 -8.402 10.032 1.00 76.19 104 ALA A N 1
ATOM 825 C CA . ALA A 1 104 ? -10.210 -9.288 10.418 1.00 76.19 104 ALA A CA 1
ATOM 826 C C . ALA A 1 104 ? -9.732 -10.448 11.311 1.00 76.19 104 ALA A C 1
ATOM 828 O O . ALA A 1 104 ? -10.464 -10.883 12.198 1.00 76.19 104 ALA A O 1
ATOM 829 N N . ASP A 1 105 ? -8.492 -10.901 11.122 1.00 71.38 105 ASP A N 1
ATOM 830 C CA . ASP A 1 105 ? -7.866 -11.969 11.908 1.00 71.38 105 ASP A CA 1
ATOM 831 C C . ASP A 1 105 ? -7.167 -11.479 13.192 1.00 71.38 105 ASP A C 1
ATOM 833 O O . ASP A 1 105 ? -6.724 -12.282 14.018 1.00 71.38 105 ASP A O 1
ATOM 837 N N . ALA A 1 106 ? -7.062 -10.164 13.409 1.00 69.19 106 ALA A N 1
ATOM 838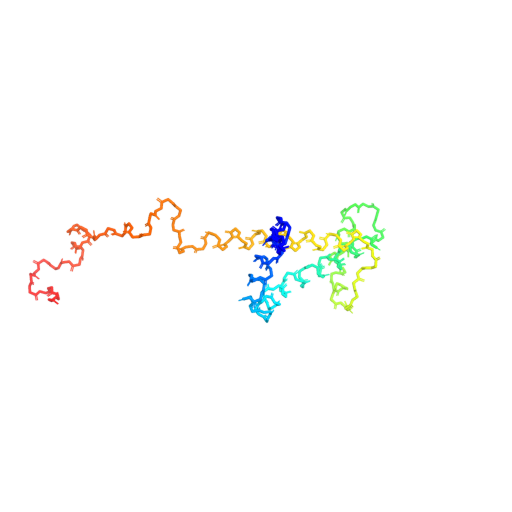 C CA . ALA A 1 106 ? -6.353 -9.584 14.544 1.00 69.19 106 ALA A CA 1
ATOM 839 C C . ALA A 1 106 ? -7.137 -9.732 15.864 1.00 69.19 106 ALA A C 1
ATOM 841 O O . ALA A 1 106 ? -7.759 -8.779 16.313 1.00 69.19 106 ALA A O 1
ATOM 842 N N . LYS A 1 107 ? -7.075 -10.928 16.476 1.00 55.31 107 LYS A N 1
ATOM 843 C CA . LYS A 1 107 ? -7.226 -11.362 17.896 1.00 55.31 107 LYS A CA 1
ATOM 844 C C . LYS A 1 107 ? -8.269 -10.729 18.849 1.00 55.31 107 LYS A C 1
ATOM 846 O O . LYS A 1 107 ? -8.481 -11.295 19.917 1.00 55.31 107 LYS A O 1
ATOM 851 N N . LYS A 1 108 ? -8.957 -9.632 18.521 1.00 53.94 108 LYS A N 1
ATOM 852 C CA . LYS A 1 108 ? -10.045 -9.046 19.328 1.00 53.94 108 LYS A CA 1
ATOM 853 C C . LYS A 1 108 ? -11.385 -9.753 19.115 1.00 53.94 108 LYS A C 1
ATOM 855 O O . LYS A 1 108 ? -12.281 -9.604 19.934 1.00 53.94 108 LYS A O 1
ATOM 860 N N . LEU A 1 109 ? -11.507 -10.536 18.044 1.00 55.34 109 LEU A N 1
ATOM 861 C CA . LEU A 1 109 ? -12.677 -11.346 17.724 1.00 55.34 109 LEU A CA 1
ATOM 862 C C . LEU A 1 109 ? -12.194 -12.779 17.480 1.00 55.34 109 LEU A C 1
ATOM 864 O O . LEU A 1 109 ? -11.649 -13.087 16.422 1.00 55.34 1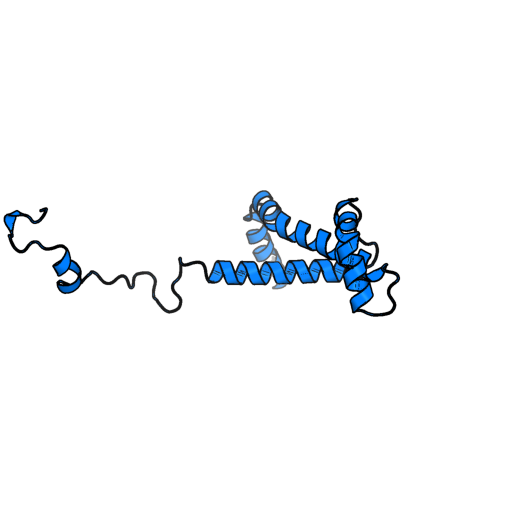09 LEU A O 1
ATOM 868 N N . ARG A 1 110 ? -12.333 -13.660 18.476 1.00 62.38 110 ARG A N 1
ATOM 869 C CA . ARG A 1 110 ? -12.152 -15.099 18.245 1.00 62.38 110 ARG A CA 1
ATOM 870 C C . ARG A 1 110 ? -13.323 -15.559 17.377 1.00 62.38 110 ARG A C 1
ATOM 872 O O . ARG A 1 110 ? -14.476 -15.435 17.783 1.00 62.38 110 ARG A O 1
ATOM 879 N N . LYS A 1 111 ? -13.040 -16.031 16.161 1.00 62.16 111 LYS A N 1
ATOM 880 C CA . LYS A 1 111 ? -14.075 -16.545 15.253 1.00 62.16 111 LYS A CA 1
ATOM 881 C C . LYS A 1 111 ? -14.804 -17.702 15.946 1.00 62.16 111 LYS A C 1
ATOM 883 O O . LYS A 1 111 ? -14.154 -18.623 16.428 1.00 62.16 111 LYS A O 1
ATOM 888 N N . GLY A 1 112 ? -16.132 -17.626 16.013 1.00 67.25 112 GLY A N 1
ATOM 889 C CA . GLY A 1 112 ? -16.972 -18.661 16.627 1.00 67.25 112 GLY A CA 1
ATOM 890 C C . GLY A 1 112 ? -17.123 -18.576 18.148 1.00 67.25 112 GLY A C 1
ATOM 891 O O . GLY A 1 112 ? -17.671 -19.497 18.740 1.00 67.25 112 GLY A O 1
ATOM 892 N N . ILE A 1 113 ? -16.657 -17.498 18.783 1.00 65.88 113 ILE A N 1
ATOM 893 C CA . ILE A 1 113 ? -16.794 -17.306 20.226 1.00 65.88 113 ILE A CA 1
ATOM 894 C C . ILE A 1 113 ? -17.541 -15.996 20.475 1.00 65.88 113 ILE A C 1
ATOM 896 O O . ILE A 1 113 ? -17.075 -14.924 20.083 1.00 65.88 113 ILE A O 1
ATOM 900 N N . GLU A 1 114 ? -18.719 -16.092 21.092 1.00 74.44 114 GLU A N 1
ATOM 901 C CA . GLU A 1 114 ? -19.532 -14.928 21.435 1.00 74.44 114 GLU A CA 1
ATOM 902 C C . GLU A 1 114 ? -18.757 -13.963 22.335 1.00 74.44 114 GLU A C 1
ATOM 904 O O . GLU A 1 114 ? -17.978 -14.356 23.212 1.00 74.44 114 GLU A O 1
ATOM 909 N N . TYR A 1 115 ? -18.979 -12.669 22.114 1.00 60.19 115 TYR A N 1
ATOM 910 C CA . TYR A 1 115 ? -18.416 -11.625 22.955 1.00 60.19 115 TYR A CA 1
ATOM 911 C C . TYR A 1 115 ? -18.987 -11.794 24.369 1.00 60.19 115 TYR A C 1
ATOM 913 O O . TYR A 1 115 ? -20.168 -11.550 24.587 1.00 60.19 115 TYR A O 1
ATOM 921 N N . GLY A 1 116 ? -18.168 -12.259 25.314 1.00 67.12 116 GLY A N 1
ATOM 922 C CA . GLY A 1 116 ? -18.626 -12.574 26.672 1.00 67.12 116 GLY A CA 1
ATOM 923 C C . GLY A 1 116 ? -18.751 -14.062 26.999 1.00 67.12 116 GLY A C 1
ATOM 924 O O . GLY A 1 116 ? -19.148 -14.385 28.110 1.00 67.12 116 GLY A O 1
ATOM 925 N N . SER A 1 117 ? -18.307 -14.981 26.134 1.00 66.00 117 SER A N 1
ATOM 926 C CA . SER A 1 117 ? -18.179 -16.408 26.487 1.00 66.00 117 SER A CA 1
ATOM 927 C C . SER A 1 117 ? -17.091 -16.697 27.544 1.00 66.00 117 SER A C 1
ATOM 929 O O . SER A 1 117 ? -16.645 -17.842 27.677 1.00 66.00 117 SER A O 1
ATOM 931 N N . ALA A 1 118 ? -16.558 -15.662 28.199 1.00 73.19 118 ALA A N 1
ATOM 932 C CA . ALA A 1 118 ? -15.574 -15.806 29.252 1.00 73.19 118 ALA A CA 1
ATOM 933 C C . ALA A 1 118 ? -16.199 -16.672 30.346 1.00 73.19 118 ALA A C 1
ATOM 935 O O . ALA A 1 118 ? -17.131 -16.261 31.035 1.00 73.19 118 ALA A O 1
ATOM 936 N N . ARG A 1 119 ? -15.716 -17.906 30.454 1.00 72.06 119 ARG A N 1
ATOM 937 C CA . ARG A 1 119 ? -16.066 -18.782 31.561 1.00 72.06 119 ARG A CA 1
ATOM 938 C C . ARG A 1 119 ? -15.191 -18.396 32.740 1.00 72.06 119 ARG A C 1
ATOM 940 O O . ARG A 1 119 ? -13.996 -18.156 32.571 1.00 72.06 119 ARG A O 1
ATOM 947 N N . TRP A 1 120 ? -15.805 -18.301 33.910 1.00 78.62 120 TRP A N 1
ATOM 948 C CA . TRP A 1 120 ? -15.068 -18.191 35.159 1.00 78.62 120 TRP A CA 1
ATOM 949 C C . TRP A 1 120 ? -14.281 -19.491 35.346 1.00 78.62 120 TRP A C 1
ATOM 951 O O . TRP A 1 120 ? -14.797 -20.562 35.014 1.00 78.62 120 TRP A O 1
ATOM 961 N N . GLY A 1 121 ? -13.032 -19.384 35.804 1.00 78.69 121 GLY A N 1
ATOM 962 C CA . GLY A 1 121 ? -12.209 -20.554 36.106 1.00 78.69 121 GLY A CA 1
ATOM 963 C C . GLY A 1 121 ? -12.926 -21.459 37.105 1.00 78.69 121 GLY A C 1
ATOM 964 O O . GLY A 1 121 ? -13.595 -20.984 38.024 1.00 78.69 121 GLY A O 1
ATOM 965 N N . THR A 1 122 ? -12.834 -22.762 36.889 1.00 79.06 122 THR A N 1
ATOM 966 C CA . THR A 1 122 ? -13.354 -23.770 37.812 1.00 79.06 122 THR A CA 1
ATOM 967 C C . THR A 1 122 ? -12.400 -23.957 38.989 1.00 79.06 122 THR A C 1
ATOM 969 O O . THR A 1 122 ? -11.249 -23.526 38.949 1.00 79.06 122 THR A O 1
ATOM 972 N N . ALA A 1 123 ? -12.854 -24.626 40.053 1.00 79.75 123 ALA A N 1
ATOM 973 C CA . ALA A 1 123 ? -12.003 -24.917 41.208 1.00 79.75 123 ALA A CA 1
ATOM 974 C C . ALA A 1 123 ? -10.702 -25.644 40.812 1.00 79.75 123 ALA A C 1
ATOM 976 O O . ALA A 1 123 ? -9.683 -25.457 41.464 1.00 79.75 123 ALA A O 1
ATOM 977 N N . GLU A 1 124 ? -10.713 -26.428 39.727 1.00 78.88 124 GLU A N 1
ATOM 978 C CA . GLU A 1 124 ? -9.534 -27.121 39.196 1.00 78.88 124 GLU A CA 1
ATOM 979 C C . GLU A 1 124 ? -8.497 -26.180 38.583 1.00 78.88 124 GLU A C 1
ATOM 981 O O . GLU A 1 124 ? -7.304 -26.411 38.749 1.00 78.88 124 GLU A O 1
ATOM 986 N N . ASP A 1 125 ? -8.940 -25.090 37.959 1.00 82.56 125 ASP A N 1
ATOM 987 C CA . ASP A 1 125 ? -8.057 -24.079 37.371 1.00 82.56 125 ASP A CA 1
ATOM 988 C C . ASP A 1 125 ? -7.341 -23.251 38.455 1.00 82.56 125 ASP A C 1
ATOM 990 O O . ASP A 1 125 ? -6.271 -22.692 38.217 1.00 82.56 125 ASP A O 1
ATOM 994 N N . ILE A 1 126 ? -7.925 -23.188 39.659 1.00 80.50 126 ILE A N 1
ATOM 995 C CA . ILE A 1 126 ? -7.400 -22.448 40.817 1.00 80.50 126 ILE A CA 1
ATOM 996 C C . ILE A 1 126 ? -6.506 -23.340 41.699 1.00 80.50 126 ILE A C 1
ATOM 998 O O . ILE A 1 126 ? -5.648 -22.818 42.407 1.00 80.50 126 ILE A O 1
ATOM 1002 N N . LYS A 1 127 ? -6.625 -24.678 41.619 1.00 80.56 127 LYS A N 1
ATOM 1003 C CA . LYS A 1 127 ? -5.815 -25.641 42.403 1.00 80.56 127 LYS A CA 1
ATOM 1004 C C . LYS A 1 127 ? -4.300 -25.378 42.376 1.00 80.56 127 LYS A C 1
ATOM 1006 O O . LYS A 1 127 ? -3.712 -25.447 43.447 1.00 80.56 127 LYS A O 1
ATOM 1011 N N . PRO A 1 128 ? -3.651 -25.043 41.240 1.00 84.56 128 PRO A N 1
ATOM 1012 C CA . PRO A 1 128 ? -2.206 -24.782 41.212 1.00 84.56 128 PRO A CA 1
ATOM 1013 C C . PRO A 1 128 ? -1.787 -23.534 42.000 1.00 84.56 128 PRO A C 1
ATOM 1015 O O . PRO A 1 128 ? -0.606 -23.346 42.276 1.00 84.56 128 PRO A O 1
ATOM 1018 N N . TYR A 1 129 ? -2.748 -22.666 42.315 1.00 78.00 129 TYR A N 1
ATOM 1019 C CA . TYR A 1 129 ? -2.557 -21.405 43.025 1.00 78.00 129 TYR A CA 1
ATOM 1020 C C . TYR A 1 129 ? -3.125 -21.446 44.448 1.00 78.00 129 TYR A C 1
ATOM 1022 O O . TYR A 1 129 ? -3.017 -20.459 45.170 1.00 78.00 129 TYR A O 1
ATOM 1030 N N . MET A 1 130 ? -3.723 -22.573 44.851 1.00 81.38 130 MET A N 1
ATOM 1031 C CA . MET A 1 130 ? -4.110 -22.830 46.231 1.00 81.38 130 MET A CA 1
ATOM 1032 C C . MET A 1 130 ? -2.968 -23.553 46.930 1.00 81.38 130 MET A C 1
ATOM 1034 O O . MET A 1 130 ? -2.547 -24.630 46.514 1.00 81.38 130 MET A O 1
ATOM 1038 N N . SER A 1 131 ? -2.468 -22.947 47.995 1.00 79.19 131 SER A N 1
ATOM 1039 C CA . SER A 1 131 ? -1.528 -23.604 48.896 1.00 79.19 131 SER A CA 1
ATOM 1040 C C . SER A 1 131 ? -2.215 -24.741 49.669 1.00 79.19 131 SER A C 1
ATOM 1042 O O . SER A 1 131 ? -3.413 -24.686 49.947 1.00 79.19 131 SER A O 1
ATOM 1044 N N . GLU A 1 132 ? -1.458 -25.794 49.999 1.00 81.31 132 GLU A N 1
ATOM 1045 C CA . GLU A 1 132 ? -1.947 -26.906 50.836 1.00 81.31 132 GLU A CA 1
ATOM 1046 C C . GLU A 1 132 ? -2.240 -26.452 52.276 1.00 81.31 132 GLU A C 1
ATOM 1048 O O . GLU A 1 132 ? -3.097 -27.028 52.944 1.00 81.31 132 GLU A O 1
ATOM 1053 N N . ASP A 1 133 ? -1.550 -25.401 52.731 1.00 81.75 133 ASP A N 1
ATOM 1054 C CA . ASP A 1 133 ? -1.790 -24.724 54.003 1.00 81.75 133 ASP A CA 1
ATOM 1055 C C . ASP A 1 133 ? -2.764 -23.543 53.805 1.00 81.75 133 ASP A C 1
ATOM 1057 O O . ASP A 1 133 ? -2.381 -22.536 53.206 1.00 81.75 133 ASP A O 1
ATOM 1061 N N . PRO A 1 134 ? -4.003 -23.606 54.332 1.00 78.31 134 PRO A N 1
ATOM 1062 C CA . PRO A 1 134 ? -5.023 -22.576 54.123 1.00 78.31 134 PRO A CA 1
ATOM 1063 C C . PRO A 1 134 ? -4.610 -21.160 54.548 1.00 78.31 134 PRO A C 1
ATOM 1065 O O . PRO A 1 134 ? -5.175 -20.189 54.047 1.00 78.31 134 PRO A O 1
ATOM 1068 N N . TRP A 1 135 ? -3.642 -21.027 55.459 1.00 79.19 135 TRP A N 1
ATOM 1069 C CA . TRP A 1 135 ? -3.171 -19.739 55.980 1.00 79.19 135 TRP A CA 1
ATOM 1070 C C . TRP A 1 135 ? -2.159 -19.037 55.072 1.00 79.19 135 TRP A C 1
ATOM 1072 O O . TRP A 1 135 ? -1.852 -17.864 55.282 1.00 79.19 135 TRP A O 1
ATOM 1082 N N . MET A 1 136 ? -1.656 -19.743 54.059 1.00 79.06 136 MET A N 1
ATOM 1083 C CA . MET A 1 136 ? -0.708 -19.226 53.073 1.00 79.06 136 MET A CA 1
ATOM 1084 C C . MET A 1 136 ? -1.405 -18.729 51.797 1.00 79.06 136 MET A C 1
ATOM 1086 O O . MET A 1 136 ? -0.751 -18.162 50.918 1.00 79.06 136 MET A O 1
ATOM 1090 N N . ASN A 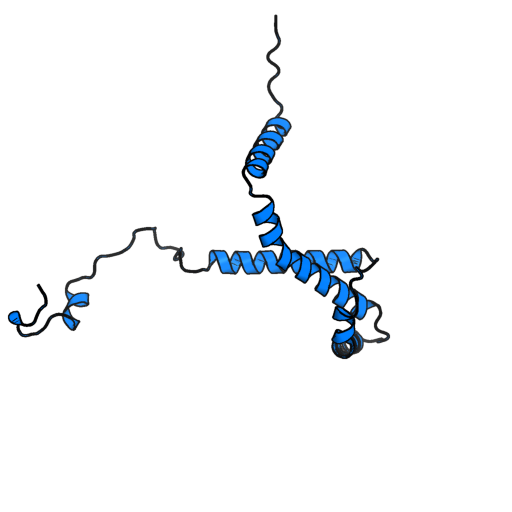1 137 ? -2.728 -18.902 51.694 1.00 77.50 137 ASN A N 1
ATOM 1091 C CA . ASN A 1 137 ? -3.523 -18.292 50.636 1.00 77.50 137 ASN A CA 1
ATOM 1092 C C . ASN A 1 137 ? -3.744 -16.805 50.915 1.00 77.50 137 ASN A C 1
ATOM 1094 O O . ASN A 1 137 ? -4.073 -16.392 52.025 1.00 77.50 137 ASN A O 1
ATOM 1098 N N . ILE A 1 138 ? -3.590 -16.002 49.866 1.00 76.81 138 ILE A N 1
ATOM 1099 C CA . ILE A 1 138 ? -3.861 -14.567 49.905 1.00 76.81 138 ILE A CA 1
ATOM 1100 C C . ILE A 1 138 ? -5.389 -14.389 50.037 1.00 76.81 138 ILE A C 1
ATOM 1102 O O . ILE A 1 138 ? -6.100 -14.930 49.185 1.00 76.81 138 ILE A O 1
ATOM 1106 N N . PRO A 1 139 ? -5.899 -13.707 51.082 1.00 69.12 139 PRO A N 1
ATOM 1107 C CA . PRO A 1 139 ? -7.330 -13.438 51.235 1.00 69.12 139 PRO A CA 1
ATOM 1108 C C . PRO A 1 139 ? -7.875 -12.469 50.177 1.00 69.12 139 PRO A C 1
ATOM 1110 O O . PRO A 1 139 ? -7.095 -11.634 49.658 1.00 69.12 139 PRO A O 1
#

Sequence (139 aa):
MKKKSGKTLMQKWKNKIGGKLSALDKKKLVLTNIPYALAAFYADRAFFLYRNSPGEDMGNKLLYAMEHADRIFAGFVLSNNWKDLLAGIVVAVVLKVLVWQKQADAKKLRKGIEYGSARWGTAEDIKPYMSEDPWMNIP

pLDDT: mean 78.24, std 9.61, range [44.28, 92.88]